Protein AF-F7RPX0-F1 (afdb_monomer_lite)

pLDDT: mean 85.95, std 9.58, range [59.81, 97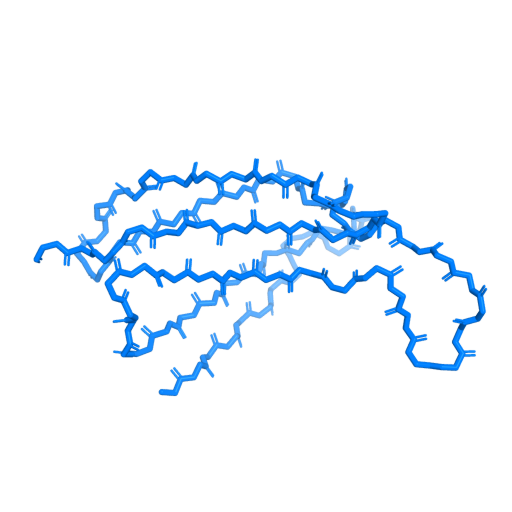.88]

Radius of gyration: 14.25 Å; chains: 1; bounding box: 42×24×34 Å

Foldseek 3Di:
DKDWDWACPDVVVPDIDIDIDDPDADQKDKDKDDQDDVPDPDGHQPVVPCPDDWDADPVRHTWDWDWDDPDRNIIIIITGHDD

Sequence (83 aa):
MIHYQITPVDPKAHLFAVTMTVSEPKAVQVFSLPAWLPGSYMVRDFAKNIIELKATDETGHPLNLNSSINRPGRLTITAPKSP

Secondary structure (DSSP, 8-state):
-EEEEEEEEETTTTEEEEEEEESS--SEEEEE--SS-TT--S----GGG------B-TT-PBPPPEEEEEETTEEEEEEEPP-

Structure (mmCIF, N/CA/C/O backbone):
data_AF-F7RPX0-F1
#
_entry.id   AF-F7RPX0-F1
#
loop_
_atom_site.group_PDB
_atom_site.id
_atom_site.type_symbol
_atom_site.label_atom_id
_atom_site.label_alt_id
_atom_site.label_comp_id
_atom_site.label_asym_id
_atom_site.label_entity_id
_atom_site.label_seq_id
_atom_site.pdbx_PDB_ins_code
_atom_site.Cartn_x
_atom_site.Cartn_y
_atom_site.Cartn_z
_atom_site.occupancy
_atom_site.B_iso_or_equiv
_atom_site.auth_seq_id
_atom_site.auth_comp_id
_atom_site.auth_asym_id
_atom_site.auth_atom_id
_atom_site.pdbx_PDB_model_num
ATOM 1 N N . MET A 1 1 ? -5.073 -6.447 13.370 1.00 87.56 1 MET A N 1
ATOM 2 C CA . MET A 1 1 ? -4.199 -7.172 12.408 1.00 87.56 1 MET A CA 1
ATOM 3 C C . MET A 1 1 ? -4.213 -6.443 11.063 1.00 87.56 1 MET A C 1
ATOM 5 O O . MET A 1 1 ? -5.161 -5.706 10.815 1.00 87.56 1 MET A O 1
ATOM 9 N N . ILE A 1 2 ? -3.184 -6.599 10.222 1.00 93.12 2 ILE A N 1
ATOM 10 C CA . ILE A 1 2 ? -3.175 -6.072 8.843 1.00 93.12 2 ILE A CA 1
ATOM 11 C C . ILE A 1 2 ? -3.193 -7.257 7.879 1.00 93.12 2 ILE A C 1
ATOM 13 O O . ILE A 1 2 ? -2.393 -8.179 8.034 1.00 93.12 2 ILE A O 1
ATOM 17 N N . HIS A 1 3 ? -4.099 -7.228 6.906 1.00 95.56 3 HIS A N 1
ATOM 18 C CA . HIS A 1 3 ? -4.191 -8.221 5.841 1.00 95.56 3 HIS A CA 1
ATOM 19 C C .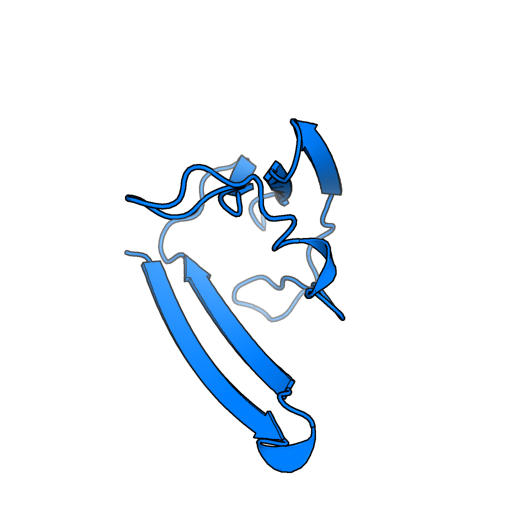 HIS A 1 3 ? -3.845 -7.580 4.499 1.00 95.56 3 HIS A C 1
ATOM 21 O O . HIS A 1 3 ? -4.290 -6.468 4.217 1.00 95.56 3 HIS A O 1
ATOM 27 N N . TYR A 1 4 ? -3.068 -8.285 3.679 1.00 96.56 4 TYR A N 1
ATOM 28 C CA . TYR A 1 4 ? -2.720 -7.865 2.327 1.00 96.56 4 TYR A CA 1
ATOM 29 C C . TYR A 1 4 ? -3.179 -8.923 1.333 1.00 96.56 4 TYR A C 1
ATOM 31 O O . TYR A 1 4 ? -2.834 -10.094 1.472 1.00 96.56 4 TYR A O 1
ATOM 39 N N . GLN A 1 5 ? -3.888 -8.485 0.301 1.00 97.44 5 GLN A N 1
ATOM 40 C CA . GLN A 1 5 ? -4.236 -9.294 -0.854 1.00 97.44 5 GLN A CA 1
ATOM 41 C C . GLN A 1 5 ? -3.582 -8.683 -2.090 1.00 97.44 5 GLN A C 1
ATOM 43 O O . GLN A 1 5 ? -3.746 -7.496 -2.368 1.00 97.44 5 GLN A O 1
ATOM 48 N N . ILE A 1 6 ? -2.839 -9.498 -2.835 1.00 97.19 6 ILE A N 1
ATOM 49 C CA . ILE A 1 6 ? -2.142 -9.083 -4.053 1.00 97.19 6 ILE A CA 1
ATOM 50 C C . ILE A 1 6 ? -2.684 -9.926 -5.198 1.00 97.19 6 ILE A C 1
ATOM 52 O O . ILE A 1 6 ? -2.596 -11.150 -5.163 1.00 97.19 6 ILE A O 1
ATOM 56 N N . THR A 1 7 ? -3.251 -9.270 -6.206 1.00 97.88 7 THR A N 1
ATOM 57 C CA . THR A 1 7 ? -3.845 -9.928 -7.373 1.00 97.88 7 THR A CA 1
ATOM 58 C C . THR A 1 7 ? -3.168 -9.423 -8.645 1.00 97.88 7 THR A C 1
ATOM 60 O O . THR A 1 7 ? -3.198 -8.216 -8.895 1.00 97.88 7 THR A O 1
ATOM 63 N N . PRO A 1 8 ? -2.558 -10.294 -9.467 1.00 97.00 8 PRO A N 1
ATOM 64 C CA . PRO A 1 8 ? -2.018 -9.898 -10.762 1.00 97.00 8 PRO A CA 1
ATOM 65 C C . PRO A 1 8 ? -3.169 -9.721 -11.763 1.00 97.00 8 PRO A C 1
ATOM 67 O O . PRO A 1 8 ? -3.600 -10.677 -12.403 1.00 97.00 8 PRO A O 1
ATOM 70 N N . VAL A 1 9 ? -3.704 -8.503 -11.859 1.00 97.44 9 VAL A N 1
ATOM 71 C CA . VAL A 1 9 ? -4.881 -8.199 -12.695 1.00 97.44 9 VAL A CA 1
ATOM 72 C C . VAL A 1 9 ? -4.559 -8.216 -14.188 1.00 97.44 9 VAL A C 1
ATOM 74 O O . VAL A 1 9 ? -5.402 -8.609 -14.986 1.00 97.44 9 VAL A O 1
ATOM 77 N N . ASP A 1 10 ? -3.329 -7.852 -14.555 1.00 96.94 10 ASP A N 1
ATOM 78 C CA . ASP A 1 10 ? -2.782 -8.056 -15.895 1.00 96.94 10 ASP A CA 1
ATOM 79 C C . ASP A 1 10 ? -1.272 -8.344 -15.793 1.00 96.94 10 ASP A C 1
ATOM 81 O O . ASP A 1 10 ? -0.454 -7.419 -15.735 1.00 96.94 10 ASP A O 1
ATOM 85 N N . PRO A 1 11 ? -0.871 -9.629 -15.763 1.00 94.75 11 PRO A N 1
ATOM 86 C CA . PRO A 1 11 ? 0.534 -10.012 -15.677 1.00 94.75 11 PRO A CA 1
ATOM 87 C C . PRO A 1 11 ? 1.379 -9.526 -16.858 1.00 94.75 11 PRO A C 1
ATOM 89 O O . PRO A 1 11 ? 2.565 -9.255 -16.677 1.00 94.75 11 PRO A O 1
ATOM 92 N N . LYS A 1 12 ? 0.796 -9.422 -18.063 1.00 97.38 12 LYS A N 1
ATOM 93 C CA . LYS A 1 12 ? 1.530 -9.013 -19.272 1.00 97.38 12 LYS A CA 1
ATOM 94 C C . LYS A 1 12 ? 1.853 -7.524 -19.235 1.00 97.38 12 LYS A C 1
ATOM 96 O O . LYS A 1 12 ? 2.917 -7.125 -19.694 1.00 97.38 12 LYS A O 1
ATOM 101 N N . ALA A 1 13 ? 0.956 -6.726 -18.661 1.00 96.31 13 ALA A N 1
ATOM 102 C CA . ALA A 1 13 ? 1.168 -5.303 -18.422 1.00 96.31 13 ALA A CA 1
ATOM 103 C C . ALA A 1 13 ? 1.883 -5.003 -17.088 1.00 96.31 13 ALA A C 1
ATOM 105 O O . ALA A 1 13 ? 2.080 -3.837 -16.754 1.00 96.31 13 ALA A O 1
ATOM 106 N N . HIS A 1 14 ? 2.274 -6.031 -16.322 1.00 94.88 14 HIS A N 1
ATOM 107 C CA . HIS A 1 14 ? 2.848 -5.899 -14.978 1.00 94.88 14 HIS A CA 1
ATOM 108 C C . HIS A 1 14 ? 1.950 -5.131 -13.987 1.00 94.88 14 HIS A C 1
ATOM 110 O O . HIS A 1 14 ? 2.447 -4.443 -13.093 1.00 94.88 14 HIS A O 1
ATOM 116 N N . LEU A 1 15 ? 0.627 -5.257 -14.126 1.00 96.56 15 LEU A N 1
ATOM 117 C CA . LEU A 1 15 ? -0.346 -4.596 -13.261 1.00 96.56 15 LEU A CA 1
ATOM 118 C C . LEU A 1 15 ? -0.805 -5.516 -12.133 1.00 96.56 15 LEU A C 1
ATOM 120 O O . LEU A 1 15 ? -1.238 -6.652 -12.350 1.00 96.56 15 LEU A O 1
ATOM 124 N N . PHE A 1 16 ? -0.769 -4.975 -10.918 1.00 97.38 16 PHE A N 1
ATOM 125 C CA . PHE A 1 16 ? -1.197 -5.656 -9.705 1.00 97.38 16 PHE A CA 1
ATOM 126 C C . PHE A 1 16 ? -2.209 -4.794 -8.958 1.00 97.38 16 PHE A C 1
ATOM 128 O O . PHE A 1 16 ? -1.961 -3.617 -8.703 1.00 97.38 16 PHE A O 1
ATOM 135 N N . ALA A 1 17 ? -3.322 -5.402 -8.558 1.00 96.94 17 ALA A N 1
ATOM 136 C CA . ALA A 1 17 ? -4.199 -4.835 -7.550 1.00 96.94 17 ALA A CA 1
ATOM 137 C C . ALA A 1 17 ? -3.690 -5.257 -6.170 1.00 96.94 17 ALA A C 1
ATOM 139 O O . ALA A 1 17 ? -3.511 -6.449 -5.901 1.00 96.94 17 ALA A O 1
ATOM 140 N N . VAL A 1 18 ? -3.453 -4.275 -5.304 1.00 96.00 18 VAL A N 1
ATOM 141 C CA . VAL A 1 18 ? -3.046 -4.495 -3.916 1.00 96.00 18 VAL A CA 1
ATOM 142 C C . VAL A 1 18 ? -4.132 -3.939 -3.011 1.00 96.00 18 VAL A C 1
ATOM 144 O O . VAL A 1 18 ? -4.370 -2.734 -2.983 1.00 96.00 18 VAL A O 1
ATOM 147 N N . THR A 1 19 ? -4.775 -4.820 -2.255 1.00 95.62 19 THR A N 1
ATOM 148 C CA . THR A 1 19 ? -5.765 -4.456 -1.242 1.00 95.62 19 THR A CA 1
ATOM 149 C C . THR A 1 19 ? -5.160 -4.680 0.133 1.00 95.62 19 THR A C 1
ATOM 151 O O . THR A 1 19 ? -4.578 -5.729 0.405 1.00 95.62 19 THR A O 1
ATOM 154 N N . MET A 1 20 ? -5.291 -3.688 1.008 1.00 94.81 20 MET A N 1
ATOM 155 C CA . MET A 1 20 ? -4.837 -3.758 2.391 1.00 94.81 20 MET A CA 1
ATOM 156 C C . MET A 1 20 ? -6.019 -3.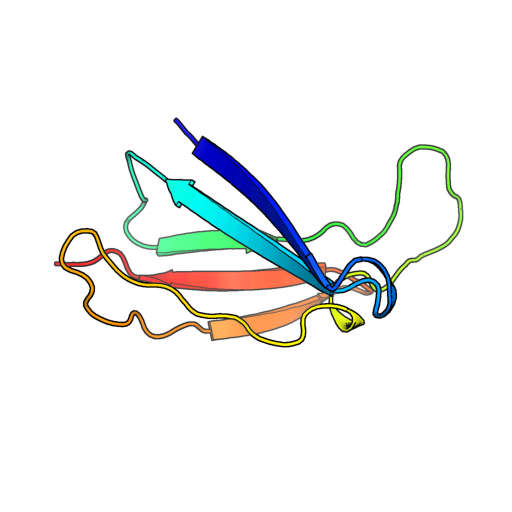480 3.312 1.00 94.81 20 MET A C 1
ATOM 158 O O . MET A 1 20 ? -6.654 -2.433 3.206 1.00 94.81 20 MET A O 1
ATOM 162 N N . THR A 1 21 ? -6.270 -4.391 4.245 1.00 94.00 21 THR A N 1
ATOM 163 C CA . THR A 1 21 ? -7.337 -4.268 5.240 1.00 94.00 21 THR A CA 1
ATOM 164 C C . THR A 1 21 ? -6.720 -4.124 6.624 1.00 94.00 21 THR A C 1
ATOM 166 O O . THR A 1 21 ? -5.870 -4.922 7.024 1.00 94.00 21 THR A O 1
ATOM 169 N N . VAL A 1 22 ? -7.150 -3.104 7.366 1.00 92.44 22 VAL A N 1
ATOM 170 C CA . VAL A 1 22 ? -6.700 -2.829 8.735 1.00 92.44 22 VAL A CA 1
ATOM 171 C C . VAL A 1 22 ? -7.879 -3.064 9.670 1.00 92.44 22 VAL A C 1
ATOM 173 O O . VAL A 1 22 ? -8.834 -2.300 9.634 1.00 92.44 22 VAL A O 1
ATOM 176 N N . SER A 1 23 ? -7.824 -4.114 10.496 1.00 90.50 23 SER A N 1
ATOM 177 C CA . SER A 1 23 ? -8.961 -4.492 11.360 1.00 90.50 23 SER A CA 1
ATOM 178 C C . SER A 1 23 ? -9.264 -3.462 12.452 1.00 90.50 23 SER A C 1
ATOM 180 O O . SER A 1 23 ? -10.402 -3.316 12.868 1.00 90.50 23 SER A O 1
ATOM 182 N N . GLU A 1 24 ? -8.238 -2.758 12.929 1.00 89.44 24 GLU A N 1
ATOM 183 C CA . GLU A 1 24 ? -8.344 -1.782 14.018 1.00 89.44 24 GLU A CA 1
ATOM 184 C C . GLU A 1 24 ? -7.637 -0.487 13.595 1.00 89.44 24 GLU A C 1
ATOM 186 O O . GLU A 1 24 ? -6.470 -0.266 13.939 1.00 89.44 24 GLU A O 1
ATOM 191 N N . PRO A 1 25 ? -8.286 0.348 12.762 1.00 87.56 25 PRO A N 1
ATOM 192 C CA . PRO A 1 25 ? -7.687 1.584 12.286 1.00 87.56 25 PRO A CA 1
ATOM 193 C C . PRO A 1 25 ? -7.605 2.622 13.411 1.00 87.56 25 PRO A C 1
ATOM 195 O O . PRO A 1 25 ? -8.528 2.797 14.213 1.00 87.56 25 PRO A O 1
ATOM 198 N N . LYS A 1 26 ? -6.495 3.362 13.444 1.00 87.62 26 LYS A N 1
ATOM 199 C CA . LYS A 1 26 ? -6.358 4.550 14.298 1.00 87.62 26 LYS A CA 1
ATOM 200 C C . LYS A 1 26 ? -7.247 5.682 13.778 1.00 87.62 26 LYS A C 1
ATOM 202 O O . LYS A 1 26 ? -7.582 5.704 12.600 1.00 87.62 26 LYS A O 1
ATOM 207 N N . ALA A 1 27 ? -7.552 6.662 14.638 1.00 84.94 27 ALA A N 1
ATOM 208 C CA . ALA A 1 27 ? -8.285 7.884 14.263 1.00 84.94 27 ALA A CA 1
ATOM 209 C C . ALA A 1 27 ? -7.689 8.569 13.019 1.00 84.94 27 ALA A C 1
ATOM 211 O O . ALA A 1 27 ? -8.410 9.054 12.151 1.00 84.94 27 ALA A O 1
ATOM 212 N N . VAL A 1 28 ? -6.358 8.550 12.936 1.00 85.75 28 VAL A N 1
ATOM 213 C CA . VAL A 1 28 ? -5.592 8.929 11.757 1.00 85.75 28 VAL A CA 1
ATOM 214 C C . VAL A 1 28 ? -4.615 7.803 11.465 1.00 85.75 28 VAL A C 1
ATOM 216 O O . VAL A 1 28 ? -3.748 7.493 12.289 1.00 85.75 28 VAL A O 1
ATOM 219 N N . GLN A 1 29 ? -4.755 7.190 10.296 1.00 87.69 29 GLN A N 1
ATOM 220 C CA . GLN A 1 29 ? -3.869 6.127 9.860 1.00 87.69 29 GLN A CA 1
ATOM 221 C C . GLN A 1 29 ? -2.853 6.676 8.868 1.00 87.69 29 GLN A C 1
ATOM 223 O O . GLN A 1 29 ? -3.213 7.325 7.889 1.00 87.69 29 GLN A O 1
ATOM 228 N N . VAL A 1 30 ? -1.579 6.391 9.134 1.00 88.81 30 VAL A N 1
ATOM 229 C CA . VAL A 1 30 ? -0.470 6.764 8.262 1.00 88.81 30 VAL A CA 1
ATOM 230 C C . VAL A 1 30 ? 0.112 5.505 7.641 1.00 88.81 30 VAL A C 1
ATOM 232 O O . VAL A 1 30 ? 0.503 4.579 8.354 1.00 88.81 30 VAL A O 1
ATOM 235 N N . PHE A 1 31 ? 0.199 5.490 6.318 1.00 88.69 31 PHE A N 1
ATOM 236 C CA . PHE A 1 31 ? 0.876 4.445 5.559 1.00 88.69 31 PHE A CA 1
ATOM 237 C C . PHE A 1 31 ? 2.085 5.024 4.855 1.00 88.69 31 PHE A C 1
ATOM 239 O O . PHE A 1 31 ? 2.055 6.177 4.427 1.00 88.69 31 PHE A O 1
ATOM 246 N N . SER A 1 32 ? 3.141 4.226 4.710 1.00 88.31 32 SER A N 1
ATOM 247 C CA . SER A 1 32 ? 4.276 4.653 3.907 1.00 88.31 32 SER A CA 1
ATOM 248 C C . SER A 1 32 ? 4.913 3.548 3.098 1.00 88.31 32 SER A C 1
ATOM 250 O O . SER A 1 32 ? 5.091 2.443 3.605 1.00 88.31 32 SER A O 1
ATOM 252 N N . LEU A 1 33 ? 5.321 3.889 1.876 1.00 87.75 33 LEU A N 1
ATOM 253 C CA . LEU A 1 33 ? 6.183 3.040 1.064 1.00 87.75 33 LEU A CA 1
ATOM 254 C C . LEU A 1 33 ? 7.655 3.358 1.360 1.00 87.75 33 LEU A C 1
ATOM 256 O O . LEU A 1 33 ? 7.996 4.530 1.565 1.00 87.75 33 LEU A O 1
ATOM 260 N N . PRO A 1 34 ? 8.526 2.336 1.412 1.00 83.38 34 PRO A N 1
ATOM 261 C CA . PRO A 1 34 ? 9.953 2.547 1.586 1.00 83.38 34 PRO A CA 1
ATOM 262 C C . PRO A 1 34 ? 10.549 3.224 0.349 1.00 83.38 34 PRO A C 1
ATOM 264 O O . PRO A 1 34 ? 10.024 3.094 -0.748 1.00 83.38 34 PRO A O 1
ATOM 267 N N . ALA A 1 35 ? 11.682 3.898 0.537 1.00 81.12 35 ALA A N 1
ATOM 268 C CA . ALA A 1 35 ? 12.451 4.545 -0.528 1.00 81.12 35 ALA A CA 1
ATOM 269 C C . ALA A 1 35 ? 13.676 3.732 -0.985 1.00 81.12 35 ALA A C 1
ATOM 271 O O . ALA A 1 35 ? 14.468 4.185 -1.808 1.00 81.12 35 ALA A O 1
ATOM 272 N N . TRP A 1 36 ? 13.908 2.571 -0.377 1.00 75.56 36 TRP A N 1
ATOM 273 C CA . TRP A 1 36 ? 15.071 1.716 -0.607 1.00 75.56 36 TRP A CA 1
ATOM 274 C C . TRP A 1 36 ? 14.745 0.282 -0.176 1.00 75.56 36 TRP A C 1
ATOM 276 O O . TRP A 1 36 ? 13.800 0.056 0.582 1.00 75.56 36 TRP A O 1
ATOM 286 N N . LEU A 1 37 ? 15.521 -0.683 -0.673 1.00 78.06 37 LEU A N 1
ATOM 287 C CA . LEU A 1 37 ? 15.458 -2.089 -0.263 1.00 78.06 37 LEU A CA 1
ATOM 288 C C . LEU A 1 37 ? 16.683 -2.420 0.597 1.00 78.06 37 LEU A C 1
ATOM 290 O O . LEU A 1 37 ? 17.782 -1.989 0.233 1.0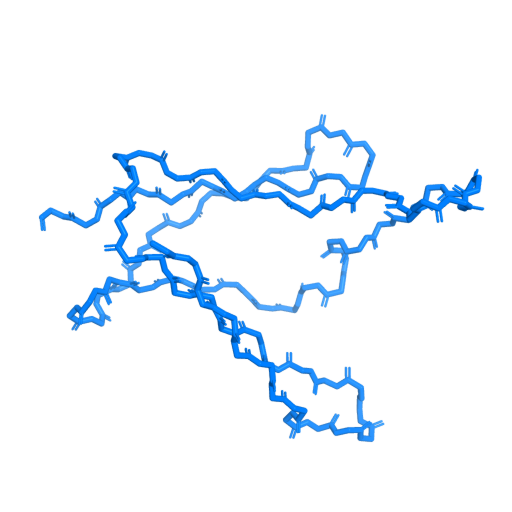0 78.06 37 LEU A O 1
ATOM 294 N N . PRO A 1 38 ? 16.545 -3.204 1.681 1.00 78.44 38 PRO A N 1
ATOM 295 C CA . PRO A 1 38 ? 17.691 -3.718 2.424 1.00 78.44 38 PRO A CA 1
ATOM 296 C C . PRO A 1 38 ? 18.736 -4.355 1.504 1.00 78.44 38 PRO A C 1
ATOM 298 O O . PRO A 1 38 ? 18.402 -5.175 0.655 1.00 78.44 38 PRO A O 1
ATOM 301 N N . GLY A 1 39 ? 19.995 -3.932 1.643 1.00 82.06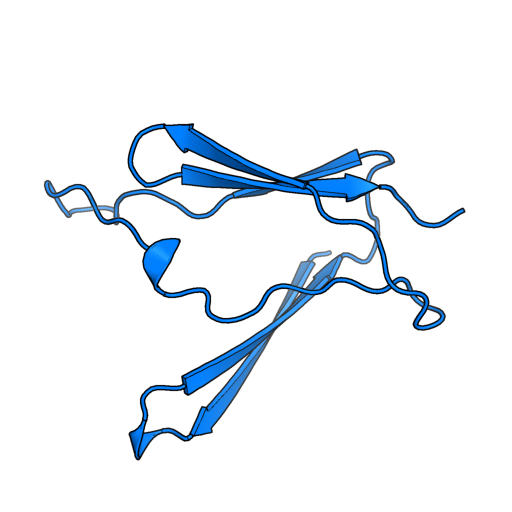 39 GLY A N 1
ATOM 302 C CA . GLY A 1 39 ? 21.104 -4.380 0.791 1.00 82.06 39 GLY A CA 1
ATOM 303 C C . GLY A 1 39 ? 21.262 -3.632 -0.542 1.00 82.06 39 GLY A C 1
ATOM 304 O O . GLY A 1 39 ? 22.239 -3.868 -1.247 1.00 82.06 39 GLY A O 1
ATOM 305 N N . SER A 1 40 ? 20.362 -2.704 -0.892 1.00 78.69 40 SER A N 1
ATOM 306 C CA . SER A 1 40 ? 20.516 -1.821 -2.054 1.00 78.69 40 SER A CA 1
ATOM 307 C C . SER A 1 40 ? 21.020 -0.443 -1.626 1.00 78.69 40 SER A C 1
ATOM 309 O O . SER A 1 40 ? 20.364 0.255 -0.858 1.00 78.69 40 SER A O 1
ATOM 311 N N . TYR A 1 41 ? 22.160 -0.014 -2.170 1.00 79.94 41 TYR A N 1
ATOM 312 C CA . TYR A 1 41 ? 22.706 1.335 -1.955 1.00 79.94 41 TYR A CA 1
ATOM 313 C C . TYR A 1 41 ? 22.074 2.401 -2.862 1.00 79.94 41 TYR A C 1
ATOM 315 O O . TYR A 1 41 ? 22.547 3.533 -2.920 1.00 79.94 41 TYR A O 1
ATOM 323 N N . MET A 1 42 ? 21.014 2.057 -3.597 1.00 78.44 42 MET A N 1
ATOM 324 C CA . MET A 1 42 ? 20.329 2.996 -4.473 1.00 78.44 42 MET A CA 1
ATOM 325 C C . MET A 1 42 ? 18.965 3.383 -3.907 1.00 78.44 42 MET A C 1
ATOM 327 O O . MET A 1 42 ? 18.156 2.526 -3.551 1.00 78.44 42 MET A O 1
ATOM 331 N N . VAL A 1 43 ? 18.672 4.682 -3.941 1.00 74.06 43 VAL A N 1
ATOM 332 C CA . VAL A 1 43 ? 17.317 5.190 -3.720 1.00 74.06 43 VAL A CA 1
ATOM 333 C C . VAL A 1 43 ? 16.408 4.709 -4.857 1.00 74.06 43 VAL A C 1
ATOM 335 O O . VAL A 1 43 ? 16.789 4.682 -6.034 1.00 74.06 43 VAL A O 1
ATOM 338 N N . ARG A 1 44 ? 15.196 4.291 -4.498 1.00 80.19 44 ARG A N 1
ATOM 339 C CA . ARG A 1 44 ? 14.129 3.871 -5.402 1.00 80.19 44 ARG A CA 1
ATOM 340 C C . ARG A 1 44 ? 12.880 4.669 -5.084 1.00 80.19 44 ARG A C 1
ATOM 342 O O . ARG A 1 44 ? 12.440 4.739 -3.942 1.00 80.19 44 ARG A O 1
ATOM 349 N N . ASP A 1 45 ? 12.288 5.229 -6.123 1.00 81.75 45 ASP A N 1
ATOM 350 C CA . AS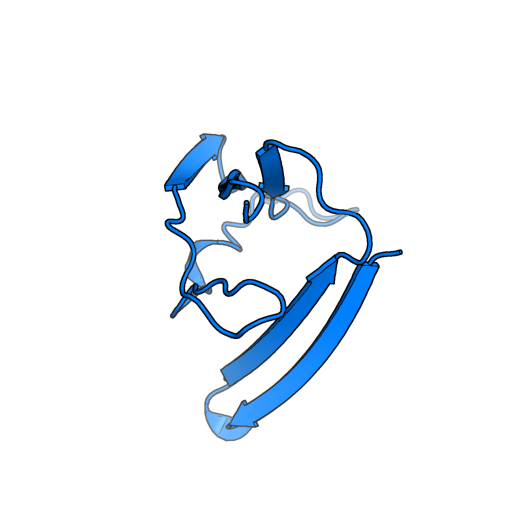P A 1 45 ? 10.957 5.799 -6.026 1.00 81.75 45 ASP A CA 1
ATOM 351 C C . ASP A 1 45 ? 9.938 4.708 -6.366 1.00 81.75 45 ASP A C 1
ATOM 353 O O . ASP A 1 45 ? 9.632 4.478 -7.534 1.00 81.75 45 ASP A O 1
ATOM 357 N N . PHE A 1 46 ? 9.493 3.960 -5.353 1.00 84.44 46 PHE A N 1
ATOM 358 C CA . PHE A 1 46 ? 8.444 2.948 -5.524 1.00 84.44 46 PHE A CA 1
ATOM 359 C C . PHE A 1 46 ? 7.056 3.577 -5.661 1.00 84.44 46 PHE A C 1
ATOM 361 O O . PHE A 1 46 ? 6.174 2.981 -6.275 1.00 84.44 46 PHE A O 1
ATOM 368 N N . ALA A 1 47 ? 6.872 4.784 -5.119 1.00 86.00 47 ALA A N 1
ATOM 369 C CA . ALA A 1 47 ? 5.600 5.491 -5.145 1.00 86.00 47 ALA A CA 1
ATOM 370 C C . ALA A 1 47 ? 5.167 5.840 -6.572 1.00 86.00 47 ALA A C 1
ATOM 372 O O . ALA A 1 47 ? 3.976 5.801 -6.864 1.00 86.00 47 ALA A O 1
ATOM 373 N N . LYS A 1 48 ? 6.124 6.082 -7.478 1.00 86.81 48 LYS A N 1
ATOM 374 C CA . LYS A 1 48 ? 5.850 6.347 -8.901 1.00 86.81 48 LYS A CA 1
ATOM 375 C C . LYS A 1 48 ? 5.059 5.243 -9.619 1.00 86.81 48 LYS A C 1
ATOM 377 O O . LYS A 1 48 ? 4.497 5.499 -10.674 1.00 86.81 48 LYS A O 1
ATOM 382 N N . ASN A 1 49 ? 5.069 4.014 -9.094 1.00 90.62 49 ASN A N 1
ATOM 383 C CA . ASN A 1 49 ? 4.383 2.874 -9.706 1.00 90.62 49 ASN A CA 1
ATOM 384 C C . ASN A 1 49 ? 2.941 2.713 -9.194 1.00 90.62 49 ASN A C 1
ATOM 386 O O . ASN A 1 49 ? 2.251 1.780 -9.601 1.00 90.62 49 ASN A O 1
ATOM 390 N N . ILE A 1 50 ? 2.481 3.580 -8.287 1.00 90.81 50 ILE A N 1
ATOM 391 C CA . ILE A 1 50 ? 1.084 3.604 -7.856 1.00 90.81 50 ILE A CA 1
ATOM 392 C C . ILE A 1 50 ? 0.284 4.360 -8.912 1.00 90.81 50 ILE A C 1
ATOM 394 O O . ILE A 1 50 ? 0.441 5.566 -9.079 1.00 90.81 50 ILE A O 1
ATOM 398 N N . ILE A 1 51 ? -0.567 3.628 -9.622 1.00 92.81 51 ILE A N 1
ATOM 399 C CA . ILE A 1 51 ? -1.406 4.170 -10.698 1.00 92.81 51 ILE A CA 1
ATOM 400 C C . ILE A 1 51 ? -2.680 4.783 -10.118 1.00 92.81 51 ILE A C 1
ATOM 402 O O . ILE A 1 51 ? -3.105 5.861 -10.522 1.00 92.81 51 ILE A O 1
ATOM 406 N N . GLU A 1 52 ? -3.280 4.098 -9.149 1.00 92.12 52 GLU A N 1
ATOM 407 C CA . GLU A 1 52 ? -4.520 4.506 -8.508 1.00 92.12 52 GLU A CA 1
ATOM 408 C C . GLU A 1 52 ? -4.473 4.148 -7.024 1.00 92.12 52 GLU A C 1
ATOM 410 O O . GLU A 1 52 ? -3.965 3.094 -6.636 1.00 92.12 52 GLU A O 1
ATOM 415 N N . LEU A 1 53 ? -5.008 5.040 -6.191 1.00 92.12 53 LEU A N 1
ATOM 416 C CA . LEU A 1 53 ? -5.114 4.839 -4.756 1.00 92.12 53 LEU A CA 1
ATOM 417 C C . LEU A 1 53 ? -6.497 5.281 -4.285 1.00 92.12 53 LEU A C 1
ATOM 419 O O . LEU A 1 53 ? -6.883 6.437 -4.443 1.00 92.12 53 LEU A O 1
ATOM 423 N N . LYS A 1 54 ? -7.223 4.348 -3.678 1.00 93.19 54 LYS A N 1
ATOM 424 C CA . LYS A 1 54 ? -8.549 4.557 -3.098 1.00 93.19 54 LYS A CA 1
ATOM 425 C C . LYS A 1 54 ? -8.614 3.858 -1.749 1.00 93.19 54 LYS A C 1
ATOM 427 O O . LYS A 1 54 ? -7.912 2.874 -1.521 1.00 93.19 54 LYS A O 1
ATOM 432 N N . ALA A 1 55 ? -9.464 4.364 -0.869 1.00 92.62 55 ALA A N 1
ATOM 433 C CA . ALA A 1 55 ? -9.782 3.719 0.391 1.00 92.62 55 ALA A CA 1
ATOM 434 C C . ALA A 1 55 ? -11.281 3.815 0.636 1.00 92.62 55 ALA A C 1
ATOM 436 O O . ALA A 1 55 ? -11.917 4.803 0.264 1.00 92.62 55 ALA A O 1
ATOM 437 N N . THR A 1 56 ? -11.818 2.789 1.276 1.00 93.06 56 THR A N 1
ATOM 438 C CA . THR A 1 56 ? -13.205 2.733 1.716 1.00 93.06 56 THR A CA 1
ATOM 439 C C . THR A 1 56 ? -13.249 2.279 3.163 1.00 93.06 56 THR A C 1
ATOM 441 O O . THR A 1 56 ? -12.318 1.624 3.642 1.00 93.06 56 THR A O 1
ATOM 444 N N . ASP A 1 57 ? -14.325 2.620 3.856 1.00 90.25 57 ASP A N 1
ATOM 445 C CA . ASP A 1 57 ? -14.627 2.022 5.150 1.00 90.25 57 ASP A CA 1
ATOM 446 C C . ASP A 1 57 ? -15.258 0.626 5.011 1.00 90.25 57 ASP A C 1
ATOM 448 O O . ASP A 1 57 ? -15.380 0.078 3.911 1.00 90.25 57 ASP A O 1
ATOM 452 N N . GLU A 1 58 ? -15.654 0.042 6.143 1.00 86.94 58 GLU A N 1
ATOM 453 C CA . GLU A 1 58 ? -16.306 -1.271 6.200 1.00 86.94 58 GLU A CA 1
ATOM 454 C C . GLU A 1 58 ? -17.669 -1.321 5.495 1.00 86.94 58 GLU A C 1
ATOM 456 O O . GLU A 1 58 ? -18.103 -2.385 5.062 1.00 86.94 58 GLU A O 1
ATOM 461 N N . THR A 1 59 ? -18.323 -0.171 5.334 1.00 87.81 59 THR A N 1
ATOM 462 C CA . THR A 1 59 ? -19.619 -0.030 4.658 1.00 87.81 59 THR A CA 1
ATOM 463 C C . THR A 1 59 ? -19.487 0.327 3.172 1.00 87.81 59 THR A C 1
ATOM 465 O O . THR A 1 59 ? -20.488 0.409 2.464 1.00 87.81 59 THR A O 1
ATOM 468 N N . GLY A 1 60 ? -18.257 0.503 2.675 1.00 89.69 60 GLY A N 1
ATOM 469 C CA . GLY A 1 60 ? -17.966 0.866 1.289 1.00 89.69 60 GLY A CA 1
ATOM 470 C C . GLY A 1 60 ? -17.987 2.370 1.007 1.00 89.69 60 GLY A C 1
ATOM 471 O O . GLY A 1 60 ? -17.844 2.759 -0.154 1.00 89.69 60 GLY A O 1
ATOM 472 N N . HIS A 1 61 ? -18.121 3.232 2.021 1.00 90.38 61 HIS A N 1
ATOM 473 C CA . HIS A 1 61 ? -18.048 4.676 1.809 1.00 90.38 61 HIS A CA 1
ATOM 474 C C . HIS A 1 61 ? -16.611 5.091 1.477 1.00 90.38 61 HIS A C 1
ATOM 476 O O . HIS A 1 61 ? -15.675 4.681 2.172 1.00 90.38 61 HIS A O 1
ATOM 482 N N . PRO A 1 62 ? -16.404 5.911 0.431 1.00 90.69 62 PRO A N 1
ATOM 483 C CA . PRO A 1 62 ? -15.076 6.367 0.051 1.00 90.69 62 PRO A CA 1
ATOM 484 C C . PRO A 1 62 ? -14.489 7.300 1.115 1.00 90.69 62 PRO A C 1
ATOM 486 O O . PRO A 1 62 ? -15.125 8.263 1.545 1.00 90.69 62 PRO A O 1
ATOM 489 N N . LEU A 1 63 ? -13.242 7.040 1.502 1.00 90.06 63 LEU A N 1
ATOM 490 C CA . LEU A 1 63 ? -12.486 7.870 2.433 1.00 90.06 63 LEU A CA 1
ATOM 491 C C . LEU A 1 63 ? -11.615 8.862 1.663 1.00 90.06 63 LEU A C 1
ATOM 493 O O . LEU A 1 63 ? -10.930 8.503 0.703 1.00 90.06 63 LEU A O 1
ATOM 497 N N . ASN A 1 64 ? -11.597 10.113 2.122 1.00 88.56 64 ASN A N 1
ATOM 498 C CA . ASN A 1 64 ? -10.691 11.120 1.582 1.00 88.56 64 ASN A CA 1
ATOM 499 C C . ASN A 1 64 ? -9.252 10.792 1.985 1.00 88.56 64 ASN A C 1
ATOM 501 O O . ASN A 1 64 ? -8.925 10.720 3.171 1.00 88.56 64 ASN A O 1
ATOM 505 N N . LEU A 1 65 ? -8.394 10.615 0.985 1.00 88.94 65 LEU A N 1
ATOM 506 C CA . LEU A 1 65 ? -6.980 10.325 1.173 1.00 88.94 65 LEU A CA 1
ATOM 507 C C . LEU A 1 65 ? -6.149 11.576 0.931 1.00 88.94 65 LEU A C 1
ATOM 509 O O . LEU A 1 65 ? -6.327 12.266 -0.069 1.00 88.94 65 LEU A O 1
ATOM 513 N N . ASN A 1 66 ? -5.194 11.829 1.822 1.00 87.38 66 ASN A N 1
ATOM 514 C CA . ASN A 1 66 ? -4.143 12.809 1.575 1.00 87.38 66 ASN A CA 1
ATOM 515 C C . ASN A 1 66 ? -2.818 12.081 1.331 1.00 87.38 66 ASN A C 1
ATOM 517 O O . ASN A 1 66 ? -2.349 11.344 2.200 1.00 87.38 66 ASN A O 1
ATOM 521 N N . SER A 1 67 ? -2.225 12.286 0.156 1.00 84.19 67 SER A N 1
ATOM 522 C CA . SER A 1 67 ? -0.935 11.723 -0.237 1.00 84.19 67 SER A CA 1
ATOM 523 C C . SER A 1 67 ? 0.131 12.814 -0.314 1.00 84.19 67 SER A C 1
ATOM 525 O O . SER A 1 67 ? -0.005 13.761 -1.086 1.00 84.19 67 SER A O 1
ATOM 527 N N . SER A 1 68 ? 1.222 12.659 0.434 1.00 81.31 68 SER A N 1
ATOM 528 C CA . SER A 1 68 ? 2.378 13.566 0.387 1.00 81.31 68 SER A CA 1
ATOM 529 C C . SER A 1 68 ? 3.691 12.797 0.231 1.00 81.31 68 SER A C 1
ATOM 531 O O . SER A 1 68 ? 3.852 11.698 0.767 1.00 81.31 68 SER A O 1
ATOM 533 N N . ILE A 1 69 ? 4.643 13.373 -0.507 1.00 74.31 69 ILE A N 1
ATOM 534 C CA . ILE A 1 69 ? 5.993 12.826 -0.697 1.00 74.31 69 ILE A CA 1
ATOM 535 C C . ILE A 1 69 ? 6.950 13.693 0.123 1.00 74.31 69 ILE A C 1
ATOM 537 O O . ILE A 1 69 ? 7.364 14.762 -0.309 1.00 74.31 69 ILE A O 1
ATOM 541 N N . ASN A 1 70 ? 7.263 13.251 1.344 1.00 61.72 70 ASN A N 1
ATOM 542 C CA . ASN A 1 70 ? 7.936 14.100 2.343 1.00 61.72 70 ASN A CA 1
ATOM 543 C C . ASN A 1 70 ? 9.453 13.857 2.446 1.00 61.72 70 ASN A C 1
ATOM 545 O O . ASN A 1 70 ? 10.153 14.594 3.136 1.00 61.72 70 ASN A O 1
ATOM 549 N N . ARG A 1 71 ? 9.969 12.806 1.795 1.00 65.38 71 ARG A N 1
ATOM 550 C CA . ARG A 1 71 ? 11.397 12.444 1.687 1.00 65.38 71 ARG A CA 1
ATOM 551 C C . ARG A 1 71 ? 11.625 11.715 0.358 1.00 65.38 71 ARG A C 1
ATOM 553 O O . ARG A 1 71 ? 10.652 11.150 -0.149 1.00 65.38 71 ARG A O 1
ATOM 560 N N . PRO A 1 72 ? 12.855 11.682 -0.200 1.00 63.91 72 PRO A N 1
ATOM 561 C CA . PRO A 1 72 ? 13.118 10.931 -1.426 1.00 63.91 72 PRO A CA 1
ATOM 562 C C . PRO A 1 72 ? 12.563 9.511 -1.292 1.00 63.91 72 PRO A C 1
ATOM 564 O O . PRO A 1 72 ? 12.926 8.806 -0.355 1.00 63.91 72 PRO A O 1
ATOM 567 N N . GLY A 1 73 ? 11.624 9.153 -2.173 1.00 61.97 73 GLY A N 1
ATOM 568 C CA . GLY A 1 73 ? 11.000 7.831 -2.273 1.00 61.97 73 GLY A CA 1
ATOM 569 C C . GLY A 1 73 ? 10.020 7.426 -1.162 1.00 61.97 73 GLY A C 1
ATOM 570 O O . GLY A 1 73 ? 9.610 6.270 -1.149 1.00 61.97 73 GLY A O 1
ATOM 571 N N . ARG A 1 74 ? 9.628 8.313 -0.231 1.00 73.62 74 ARG A N 1
ATOM 572 C CA . ARG A 1 74 ? 8.636 7.983 0.814 1.00 73.62 74 ARG A CA 1
ATOM 573 C C . ARG A 1 74 ? 7.291 8.647 0.538 1.00 73.62 74 ARG A C 1
ATOM 575 O O . ARG A 1 74 ? 7.097 9.818 0.864 1.00 73.62 74 ARG A O 1
ATOM 582 N N . LEU A 1 75 ? 6.344 7.864 0.027 1.00 75.44 75 LEU A N 1
ATOM 583 C CA . LEU A 1 75 ? 4.931 8.237 0.011 1.00 75.44 75 LEU A CA 1
ATOM 584 C C . LEU A 1 75 ? 4.357 8.116 1.421 1.00 75.44 75 LEU A C 1
ATOM 586 O O . LEU A 1 75 ? 4.609 7.117 2.088 1.00 75.44 75 LEU A O 1
ATOM 590 N N . THR A 1 76 ? 3.602 9.117 1.865 1.00 79.88 76 THR A N 1
ATOM 591 C CA . THR A 1 76 ? 2.829 9.096 3.109 1.00 79.88 76 THR A CA 1
ATOM 592 C C . THR A 1 76 ? 1.359 9.278 2.766 1.00 79.88 76 THR A C 1
ATOM 594 O O . THR A 1 76 ? 1.002 10.288 2.164 1.00 79.88 76 THR A O 1
ATOM 597 N N . ILE A 1 77 ? 0.526 8.306 3.132 1.00 79.44 77 ILE A N 1
ATOM 598 C CA . ILE A 1 77 ? -0.925 8.352 2.930 1.00 79.44 77 ILE A CA 1
ATOM 599 C C . ILE A 1 77 ? -1.578 8.510 4.292 1.00 79.44 77 ILE A C 1
ATOM 601 O O . ILE A 1 77 ? -1.335 7.690 5.179 1.00 79.44 77 ILE A O 1
ATOM 605 N N . THR A 1 78 ? -2.407 9.536 4.431 1.00 80.75 78 THR A N 1
ATOM 606 C CA . THR A 1 78 ? -3.217 9.779 5.620 1.00 80.75 78 THR A CA 1
ATOM 607 C C . THR A 1 78 ? -4.671 9.464 5.305 1.00 80.75 78 THR A C 1
ATOM 609 O O . THR A 1 78 ? -5.239 10.058 4.387 1.00 80.75 78 THR A O 1
ATOM 612 N N . ALA A 1 79 ? -5.262 8.547 6.071 1.00 78.81 79 ALA A N 1
ATOM 613 C CA . ALA A 1 79 ? -6.681 8.214 6.006 1.00 78.81 79 ALA A CA 1
ATOM 614 C C . ALA A 1 79 ? -7.352 8.520 7.358 1.00 78.81 79 ALA A C 1
ATOM 616 O O . ALA A 1 79 ? -6.822 8.098 8.397 1.00 78.81 79 ALA A O 1
ATOM 617 N N . PRO A 1 80 ? -8.481 9.251 7.379 1.00 73.75 80 PRO A N 1
ATOM 618 C CA . PRO A 1 80 ? -9.290 9.390 8.581 1.00 73.75 80 PRO A CA 1
ATOM 619 C C . PRO A 1 80 ? -9.985 8.061 8.901 1.00 73.75 80 PRO A C 1
ATOM 621 O O . PRO A 1 80 ? -10.299 7.281 8.000 1.00 73.75 80 PRO A O 1
ATOM 624 N N . LYS A 1 81 ? -10.237 7.803 10.185 1.00 70.88 81 LYS A N 1
ATOM 625 C CA . LYS A 1 81 ? -11.133 6.717 10.596 1.00 70.88 81 LYS A CA 1
ATOM 626 C C . LYS A 1 81 ? -12.561 7.043 10.144 1.00 70.88 81 LYS A C 1
ATOM 628 O O . LYS A 1 81 ? -12.977 8.195 10.269 1.00 70.88 81 LYS A O 1
ATOM 633 N N . SER A 1 82 ? -13.289 6.044 9.643 1.00 61.00 82 SER A N 1
ATOM 634 C CA . SER A 1 82 ? -14.732 6.201 9.424 1.00 61.00 82 SER A CA 1
ATOM 635 C C . SER A 1 82 ? -15.448 6.450 10.760 1.00 61.00 82 SER A C 1
ATOM 637 O O . SER A 1 82 ? -14.983 5.909 11.773 1.00 61.00 82 SER A O 1
ATOM 639 N N . PRO A 1 83 ? -16.490 7.302 10.796 1.00 59.81 83 PRO A N 1
ATOM 640 C CA . PRO A 1 83 ? -17.286 7.539 11.999 1.00 59.81 83 PRO A CA 1
ATOM 641 C C . PRO A 1 83 ? -17.913 6.262 12.567 1.00 59.81 83 PRO A C 1
ATOM 643 O O . PRO A 1 83 ? -18.238 5.351 11.776 1.00 59.81 83 PRO A O 1
#